Protein AF-A0A351X833-F1 (afdb_monomer_lite)

Secondary structure (DSSP, 8-state):
-GGGT---HHHHHHHHSHHHHHHHHHHHH-TTSPP-S--HHHHH-SSS---TT-TTT-TTSHHHHHHHHTTT-TT--TTGGGG--TT----SSSSHHHHHHHHHHHHHHHHHHHHHHHHHHHHHHHHHHHHHHHHHHHTT----PPPPP--TT---

Foldseek 3Di:
DVVVPDDCLLVVLQCVDPQNVQVVVCCVPPVPDDDPGDDDCLLQNDPNGDDLPPPPQHCVPLVNVQVSVCVPVVPDDSCNCVVPQRSDDDDCVRPVVVVVVVVCCVPVVCVVVVVVVVVVVVVVVVVVVVVVVVVVVVVPPPDPDPDDDDPPPPDD

pLDDT: mean 85.73, std 13.91, range [43.91, 98.38]

Radius of gyration: 33.76 Å; chains: 1; bounding box: 97×33×81 Å

Structure (mmCIF, N/CA/C/O backbone):
data_AF-A0A351X833-F1
#
_entry.id   AF-A0A351X833-F1
#
loop_
_atom_site.group_PDB
_atom_site.id
_atom_site.type_symbol
_atom_site.label_atom_id
_atom_site.label_alt_id
_atom_site.label_comp_id
_atom_site.label_asym_id
_atom_site.label_entity_id
_atom_site.label_seq_id
_atom_site.pdbx_PDB_ins_code
_atom_site.Cartn_x
_atom_site.Cartn_y
_atom_site.Cartn_z
_atom_site.occupancy
_atom_site.B_iso_or_equiv
_atom_site.auth_seq_id
_atom_site.auth_comp_id
_atom_site.auth_asym_id
_atom_site.auth_atom_id
_atom_site.pdbx_PDB_model_num
ATOM 1 N N . MET A 1 1 ? 9.934 -19.817 8.740 1.00 59.09 1 MET A N 1
ATOM 2 C CA . MET A 1 1 ? 10.867 -19.024 7.912 1.00 59.09 1 MET A CA 1
ATOM 3 C C . MET A 1 1 ? 12.076 -18.584 8.740 1.00 59.09 1 MET A C 1
ATOM 5 O O . MET A 1 1 ? 13.194 -18.806 8.293 1.00 59.09 1 MET A O 1
ATOM 9 N N . ASP A 1 2 ? 11.878 -18.163 9.996 1.00 61.50 2 ASP A N 1
ATOM 10 C CA . ASP A 1 2 ? 12.944 -17.792 10.956 1.00 61.50 2 ASP A CA 1
ATOM 11 C C . ASP A 1 2 ? 14.063 -18.824 11.142 1.00 61.50 2 ASP A C 1
ATOM 13 O O . ASP A 1 2 ? 15.227 -18.463 11.282 1.00 61.50 2 ASP A O 1
ATOM 17 N N . LYS A 1 3 ? 13.738 -20.121 11.068 1.00 68.50 3 LYS A N 1
ATOM 18 C CA . LYS A 1 3 ? 14.717 -21.214 11.195 1.00 68.50 3 LYS A CA 1
ATOM 19 C C . LYS A 1 3 ? 15.846 -21.162 10.148 1.00 68.50 3 LYS A C 1
ATOM 21 O O . LYS A 1 3 ? 16.912 -21.712 10.403 1.00 68.50 3 LYS A O 1
ATOM 26 N N . TYR A 1 4 ? 15.617 -20.529 8.994 1.00 75.69 4 TYR A N 1
ATOM 27 C CA . TYR A 1 4 ? 16.559 -20.499 7.866 1.00 75.69 4 TYR A CA 1
ATOM 28 C C . TYR A 1 4 ? 17.019 -19.083 7.483 1.00 75.69 4 TYR A C 1
ATOM 30 O O . TYR A 1 4 ? 17.700 -18.929 6.475 1.00 75.69 4 TYR A O 1
ATOM 38 N N . GLY A 1 5 ? 16.646 -18.050 8.252 1.00 71.06 5 GLY A N 1
ATOM 39 C CA . GLY A 1 5 ? 17.037 -16.660 7.971 1.00 71.06 5 GLY A CA 1
ATOM 40 C C . GLY A 1 5 ? 16.533 -16.114 6.628 1.00 71.06 5 GLY A C 1
ATOM 41 O O . GLY A 1 5 ? 17.078 -15.138 6.118 1.00 71.06 5 GLY A O 1
ATOM 42 N N . LEU A 1 6 ? 15.520 -16.751 6.033 1.00 75.75 6 LEU A N 1
ATOM 43 C CA . LEU A 1 6 ? 14.940 -16.323 4.763 1.00 75.75 6 LEU A CA 1
ATOM 44 C C . LEU A 1 6 ? 13.965 -15.173 5.010 1.00 75.75 6 LEU A C 1
ATOM 46 O O . LEU A 1 6 ? 13.004 -15.324 5.764 1.00 75.75 6 LEU A O 1
ATOM 50 N N . SER A 1 7 ? 14.214 -14.038 4.354 1.00 80.06 7 SER A N 1
ATOM 51 C CA . SER A 1 7 ? 13.320 -12.882 4.392 1.00 80.06 7 SER A CA 1
ATOM 52 C C . SER A 1 7 ? 12.004 -13.199 3.681 1.00 80.06 7 SER A C 1
ATOM 54 O O . SER A 1 7 ? 11.989 -13.590 2.516 1.00 80.06 7 SER A O 1
ATOM 56 N N . THR A 1 8 ? 10.896 -13.003 4.387 1.00 87.12 8 THR A N 1
ATOM 57 C CA . THR A 1 8 ? 9.517 -13.133 3.891 1.00 87.12 8 THR A CA 1
ATOM 58 C C . THR A 1 8 ? 8.941 -11.813 3.397 1.00 87.12 8 THR A C 1
ATOM 60 O O . THR A 1 8 ? 7.822 -11.788 2.896 1.00 87.12 8 THR A O 1
ATOM 63 N N . GLN A 1 9 ? 9.702 -10.723 3.502 1.00 88.38 9 GLN A N 1
ATOM 64 C CA . GLN A 1 9 ? 9.194 -9.357 3.369 1.00 88.38 9 GLN A CA 1
ATOM 65 C C . GLN A 1 9 ? 8.526 -9.091 2.014 1.00 88.38 9 GLN A C 1
ATOM 67 O O . GLN A 1 9 ? 7.511 -8.405 1.956 1.00 88.38 9 GLN A O 1
ATOM 72 N N . VAL A 1 10 ? 9.040 -9.672 0.925 1.00 90.06 10 VAL A N 1
ATOM 73 C CA . VAL A 1 10 ? 8.434 -9.529 -0.413 1.00 90.06 10 VAL A CA 1
ATOM 74 C C . VAL A 1 10 ? 7.042 -10.162 -0.459 1.00 90.06 10 VAL A C 1
ATOM 76 O O . VAL A 1 10 ? 6.093 -9.540 -0.924 1.00 90.06 10 VAL A O 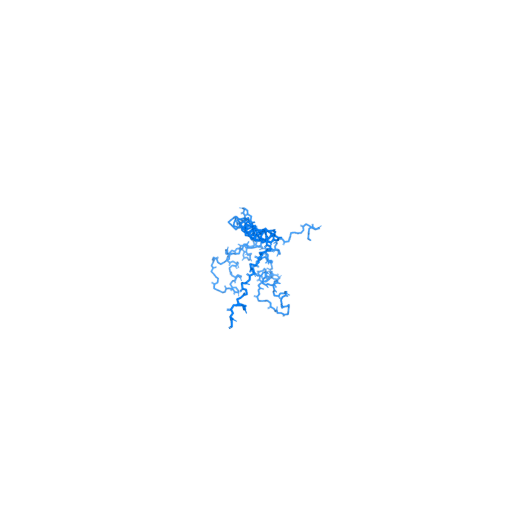1
ATOM 79 N N . MET A 1 11 ? 6.903 -11.374 0.081 1.00 91.62 11 MET A N 1
ATOM 80 C CA . MET A 1 11 ? 5.612 -12.060 0.144 1.00 91.62 11 MET A CA 1
ATOM 81 C C . MET A 1 11 ? 4.659 -11.356 1.114 1.00 91.62 11 MET A C 1
ATOM 83 O O . MET A 1 11 ? 3.492 -11.170 0.802 1.00 91.62 11 MET A O 1
ATOM 87 N N . GLU A 1 12 ? 5.148 -10.924 2.275 1.00 91.50 12 GLU A N 1
ATOM 88 C CA . GLU A 1 12 ? 4.333 -10.218 3.269 1.00 91.50 12 GLU A CA 1
ATOM 89 C C . GLU A 1 12 ? 3.793 -8.891 2.735 1.00 91.50 12 GLU A C 1
ATOM 91 O O . GLU A 1 12 ? 2.612 -8.598 2.911 1.00 91.50 12 GLU A O 1
ATOM 96 N N . THR A 1 13 ? 4.631 -8.108 2.051 1.00 91.62 13 THR A N 1
ATOM 97 C CA . THR A 1 13 ? 4.210 -6.839 1.439 1.00 91.62 13 THR A CA 1
ATOM 98 C C . THR A 1 13 ? 3.250 -7.057 0.274 1.00 91.62 13 THR A C 1
ATOM 100 O O . THR A 1 13 ? 2.299 -6.293 0.155 1.00 91.62 13 THR A O 1
ATOM 103 N N . TYR A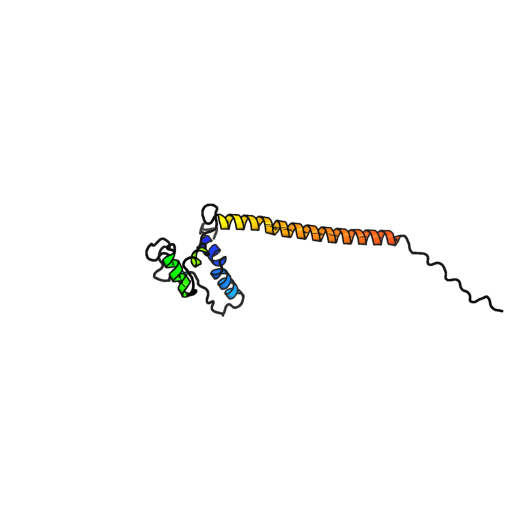 1 14 ? 3.431 -8.118 -0.523 1.00 93.12 14 TYR A N 1
ATOM 104 C CA . TYR A 1 14 ? 2.466 -8.512 -1.552 1.00 93.12 14 TYR A CA 1
ATOM 105 C C . TYR A 1 14 ? 1.108 -8.895 -0.951 1.00 93.12 14 TYR A C 1
ATOM 107 O O . TYR A 1 14 ? 0.087 -8.332 -1.322 1.00 93.12 14 TYR A O 1
ATOM 115 N N . ILE A 1 15 ? 1.069 -9.811 0.024 1.00 93.50 15 ILE A N 1
ATOM 116 C CA . ILE A 1 15 ? -0.197 -10.231 0.652 1.00 93.50 15 ILE A CA 1
ATOM 117 C C . ILE A 1 15 ? -0.908 -9.039 1.307 1.00 93.50 15 ILE A C 1
ATOM 119 O O . ILE A 1 15 ? -2.135 -9.001 1.329 1.00 93.50 15 ILE A O 1
ATOM 123 N N . ALA A 1 16 ? -0.155 -8.077 1.844 1.00 91.69 16 ALA A N 1
ATOM 124 C CA . ALA A 1 16 ? -0.703 -6.878 2.468 1.00 91.69 16 ALA A CA 1
ATOM 125 C C . ALA A 1 16 ? -1.179 -5.808 1.468 1.00 91.69 16 ALA A C 1
ATOM 127 O O . ALA A 1 16 ? -1.866 -4.872 1.882 1.00 91.69 16 ALA A O 1
ATOM 128 N N . ASP A 1 17 ? -0.826 -5.910 0.185 1.00 91.31 17 ASP A N 1
ATOM 129 C CA . ASP A 1 17 ? -1.303 -4.989 -0.843 1.00 91.31 17 ASP A CA 1
ATOM 130 C C . ASP A 1 17 ? -2.711 -5.364 -1.344 1.00 91.31 17 ASP A C 1
ATOM 132 O O . ASP A 1 17 ? -3.287 -6.391 -0.972 1.00 91.31 17 ASP A O 1
ATOM 136 N N . PHE A 1 18 ? -3.301 -4.503 -2.179 1.00 91.50 18 PHE A N 1
ATOM 137 C CA . PHE A 1 18 ? -4.642 -4.729 -2.724 1.00 91.50 18 PHE A CA 1
ATOM 138 C C . PHE A 1 18 ? -4.722 -5.983 -3.603 1.00 91.50 18 PHE A C 1
ATOM 140 O O . PHE A 1 18 ? -5.744 -6.674 -3.582 1.00 91.50 18 PHE A O 1
ATOM 147 N N . HIS A 1 19 ? -3.668 -6.281 -4.365 1.00 94.25 19 HIS A N 1
ATOM 148 C CA . HIS A 1 19 ? -3.596 -7.438 -5.248 1.00 94.25 19 HIS A CA 1
ATOM 149 C C . HIS A 1 19 ? -3.551 -8.735 -4.437 1.00 94.25 19 HIS A C 1
ATOM 151 O O . HIS A 1 19 ? -4.463 -9.558 -4.542 1.00 94.25 19 HIS A O 1
ATOM 157 N N . GLY A 1 20 ? -2.565 -8.881 -3.553 1.00 94.12 20 GLY A N 1
ATOM 158 C CA . GLY A 1 20 ? -2.401 -10.071 -2.727 1.00 94.12 20 GLY A CA 1
ATOM 159 C C . GLY A 1 20 ? -3.526 -10.261 -1.710 1.00 94.12 20 GLY A C 1
ATOM 160 O O . GLY A 1 20 ? -3.972 -11.394 -1.511 1.00 94.12 20 GLY A O 1
ATOM 161 N N . THR A 1 21 ? -4.063 -9.183 -1.121 1.00 94.12 21 THR A N 1
ATOM 162 C CA . THR A 1 21 ? -5.220 -9.275 -0.208 1.00 94.12 21 THR A CA 1
ATOM 163 C C . THR A 1 21 ? -6.437 -9.843 -0.932 1.00 94.12 21 THR A C 1
ATOM 165 O O . THR A 1 21 ? -7.132 -10.700 -0.384 1.00 94.12 21 THR A O 1
ATOM 168 N N . THR A 1 22 ? -6.687 -9.401 -2.168 1.00 93.88 22 THR A N 1
ATOM 169 C CA . THR A 1 22 ? -7.821 -9.887 -2.965 1.00 93.88 22 THR A CA 1
ATOM 170 C C . THR A 1 22 ? -7.631 -11.353 -3.336 1.00 93.88 22 THR A C 1
ATOM 172 O O . THR A 1 22 ? -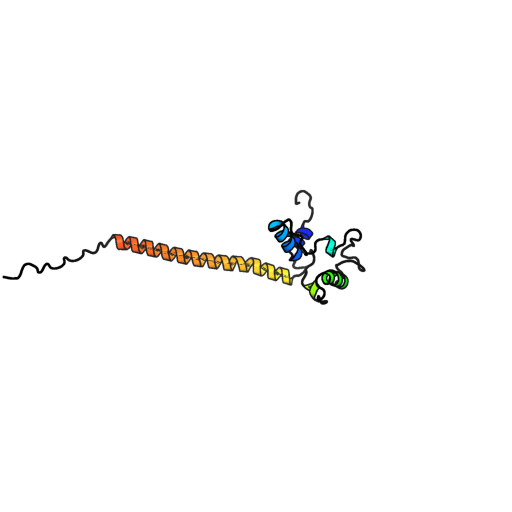8.531 -12.147 -3.085 1.00 93.88 22 THR A O 1
ATOM 175 N N . VAL A 1 23 ? -6.451 -11.745 -3.828 1.00 94.44 23 VAL A N 1
ATOM 176 C CA . VAL A 1 23 ? -6.140 -13.159 -4.115 1.00 94.44 23 VAL A CA 1
ATOM 177 C C . VAL A 1 23 ? -6.365 -14.029 -2.874 1.00 94.44 23 VAL A C 1
ATOM 179 O O . VAL A 1 23 ? -7.092 -15.018 -2.930 1.00 94.44 23 VAL A O 1
ATOM 182 N N . THR A 1 24 ? -5.831 -13.599 -1.727 1.00 93.62 24 THR A N 1
ATOM 183 C CA . THR A 1 24 ? -5.958 -14.309 -0.443 1.00 93.62 24 THR A CA 1
ATOM 184 C C . THR A 1 24 ? -7.412 -14.413 0.024 1.00 93.62 24 THR A C 1
ATOM 186 O O . THR A 1 24 ? -7.790 -15.376 0.694 1.00 93.62 24 THR A O 1
ATOM 189 N N . LEU A 1 25 ? -8.237 -13.405 -0.264 1.00 93.31 25 LEU A N 1
ATOM 190 C CA . LEU A 1 25 ? -9.654 -13.417 0.082 1.00 93.31 25 LEU A CA 1
ATOM 191 C C . LEU A 1 25 ? -10.432 -14.402 -0.795 1.00 93.31 25 LEU A C 1
ATOM 193 O O . LEU A 1 25 ? -11.212 -15.184 -0.258 1.00 93.31 25 LEU A O 1
ATOM 197 N N . PHE A 1 26 ? -10.208 -14.383 -2.111 1.00 92.69 26 PHE A N 1
ATOM 198 C CA . PHE A 1 26 ? -10.874 -15.290 -3.050 1.00 92.69 26 PHE A CA 1
ATOM 199 C C . PHE A 1 26 ? -10.530 -16.746 -2.748 1.00 92.69 26 PHE A C 1
ATOM 201 O O . PHE A 1 26 ? -11.438 -17.554 -2.599 1.00 92.69 26 PHE A O 1
ATOM 208 N N . GLU A 1 27 ? -9.257 -17.051 -2.492 1.00 91.94 27 GLU A N 1
ATOM 209 C CA . GLU A 1 27 ? -8.822 -18.395 -2.093 1.00 91.94 27 GLU A CA 1
ATOM 210 C C . GLU A 1 27 ? -9.559 -18.918 -0.843 1.00 91.94 27 GLU A C 1
ATOM 212 O O . GLU A 1 27 ? -9.800 -20.116 -0.708 1.00 91.94 27 GLU A O 1
ATOM 217 N N . LYS A 1 28 ? -9.953 -18.028 0.079 1.00 93.25 28 LYS A N 1
ATOM 218 C CA . LYS A 1 28 ? -10.674 -18.399 1.310 1.00 93.25 28 LYS A CA 1
ATOM 219 C C . LYS A 1 28 ? -12.185 -18.510 1.139 1.00 93.25 28 LYS A C 1
ATOM 221 O O . LYS A 1 28 ? -12.808 -19.262 1.885 1.00 93.25 28 LYS A O 1
ATOM 226 N N . VAL A 1 29 ? -12.776 -17.701 0.263 1.00 94.12 29 VAL A N 1
ATOM 227 C CA . VAL A 1 29 ? -14.237 -17.572 0.133 1.00 94.12 29 VAL A CA 1
ATOM 228 C C . VAL A 1 29 ? -14.779 -18.450 -0.991 1.00 94.12 29 VAL A C 1
ATOM 230 O O . VAL A 1 29 ? -15.821 -19.074 -0.804 1.00 94.12 29 VAL A O 1
ATOM 233 N N . ASP A 1 30 ? -14.078 -18.516 -2.122 1.00 93.44 30 ASP A N 1
ATOM 234 C CA . ASP A 1 30 ? -14.451 -19.299 -3.300 1.00 93.44 30 ASP A CA 1
ATOM 235 C C . ASP A 1 30 ? -13.181 -19.823 -4.008 1.00 93.44 30 ASP A C 1
ATOM 237 O O . ASP A 1 30 ? -12.675 -19.191 -4.940 1.00 93.44 30 ASP A O 1
ATOM 241 N N . PRO A 1 31 ? -12.609 -20.951 -3.543 1.00 89.50 31 PRO A N 1
ATOM 242 C CA . PRO A 1 31 ? -11.323 -21.452 -4.032 1.00 89.50 31 PRO A CA 1
ATOM 243 C C . PRO A 1 31 ? -11.361 -21.942 -5.486 1.00 89.50 31 PRO A C 1
ATOM 245 O O . PRO A 1 31 ? -10.313 -22.016 -6.128 1.00 89.50 31 PRO A O 1
ATOM 248 N N . ASP A 1 32 ? -12.543 -22.279 -6.008 1.00 91.25 32 ASP A N 1
ATOM 249 C CA . ASP A 1 32 ? -12.711 -22.730 -7.393 1.00 91.25 32 ASP A CA 1
ATOM 250 C C . ASP A 1 32 ? -12.826 -21.542 -8.367 1.00 91.25 32 ASP A C 1
ATOM 252 O O . ASP A 1 32 ? -12.672 -21.701 -9.585 1.00 91.25 32 ASP A O 1
ATOM 256 N N . GLN A 1 33 ? -13.063 -20.333 -7.848 1.00 87.44 33 GLN A N 1
ATOM 257 C CA . GLN A 1 33 ? -13.126 -19.122 -8.645 1.00 87.44 33 GLN A CA 1
ATOM 258 C C . GLN A 1 33 ? -11.724 -18.604 -8.986 1.00 87.44 33 GLN A C 1
ATOM 260 O O . GLN A 1 33 ? -10.922 -18.242 -8.127 1.00 87.44 33 GLN A O 1
ATOM 265 N N . GLN A 1 34 ? -11.450 -18.471 -10.285 1.00 84.25 34 GLN A N 1
ATOM 266 C CA . GLN A 1 34 ? -10.232 -17.812 -10.747 1.00 84.25 34 GLN A CA 1
ATOM 267 C C . GLN A 1 34 ? -10.261 -16.319 -10.405 1.00 84.25 34 GLN A C 1
ATOM 269 O O . GLN A 1 34 ? -11.205 -15.602 -10.745 1.00 84.25 34 GLN A O 1
ATOM 274 N N . THR A 1 35 ? -9.193 -15.847 -9.767 1.00 86.25 35 THR A N 1
ATOM 275 C CA . THR A 1 35 ? -8.987 -14.424 -9.487 1.00 86.25 35 THR A CA 1
ATOM 276 C C . THR A 1 35 ? -8.450 -13.730 -10.738 1.00 86.25 35 THR A C 1
ATOM 278 O O . THR A 1 35 ? -7.536 -14.230 -11.389 1.00 86.25 35 THR A O 1
ATOM 281 N N . ASN A 1 36 ? -8.983 -12.552 -11.052 1.00 87.50 36 ASN A N 1
ATOM 282 C CA . ASN A 1 36 ? -8.489 -11.679 -12.121 1.00 87.50 36 ASN A CA 1
ATOM 283 C C . ASN A 1 36 ? -7.431 -10.674 -11.627 1.00 87.50 36 ASN A C 1
ATOM 285 O O . ASN A 1 36 ? -7.249 -9.617 -12.232 1.00 87.50 36 ASN A O 1
ATOM 289 N N . MET A 1 37 ? -6.789 -10.967 -10.498 1.00 93.56 37 MET A N 1
ATOM 290 C CA . MET A 1 37 ? -5.843 -10.086 -9.829 1.00 93.56 37 MET A CA 1
ATOM 291 C C . MET A 1 37 ? -4.404 -10.540 -10.099 1.00 93.56 37 MET A C 1
ATOM 293 O O . MET A 1 37 ? -4.168 -11.750 -10.106 1.00 93.56 37 MET A O 1
ATOM 297 N N . PRO A 1 38 ? -3.437 -9.626 -10.326 1.00 93.94 38 PRO A N 1
ATOM 298 C CA . PRO A 1 38 ? -2.105 -10.036 -10.718 1.00 93.94 38 PRO A CA 1
ATOM 299 C C . PRO A 1 38 ? -1.375 -10.726 -9.563 1.00 93.94 38 PRO A C 1
ATOM 301 O O . PRO A 1 38 ? -1.436 -10.320 -8.395 1.00 93.94 38 PRO A O 1
ATOM 304 N N . VAL A 1 39 ? -0.637 -11.765 -9.922 1.00 92.56 39 VAL A N 1
ATOM 305 C CA . VAL A 1 39 ? 0.307 -12.473 -9.062 1.00 92.56 39 VAL A CA 1
ATOM 306 C C . VAL A 1 39 ? 1.741 -12.195 -9.518 1.00 92.56 39 VAL A C 1
ATOM 308 O O . VAL A 1 39 ? 1.989 -11.417 -10.440 1.00 92.56 39 VAL A O 1
ATOM 311 N N . CYS A 1 40 ? 2.718 -12.827 -8.864 1.00 92.44 40 CYS A N 1
ATOM 312 C CA . CYS A 1 40 ? 4.142 -12.538 -9.041 1.00 92.44 40 CYS A CA 1
ATOM 313 C C . CYS A 1 40 ? 4.572 -12.485 -10.519 1.00 92.44 40 CYS A C 1
ATOM 315 O O . CYS A 1 40 ? 5.285 -11.570 -10.929 1.00 92.44 40 CYS A O 1
ATOM 317 N N . PHE A 1 41 ? 4.131 -13.456 -11.323 1.00 92.56 41 PHE A N 1
ATOM 318 C CA . PHE A 1 41 ? 4.544 -13.581 -12.720 1.00 92.56 41 PHE A CA 1
ATOM 319 C C . PHE A 1 41 ? 3.808 -12.637 -13.679 1.00 92.56 41 PHE A C 1
ATOM 321 O O . PHE A 1 41 ? 4.336 -12.359 -14.752 1.00 92.56 41 PHE A O 1
ATOM 328 N N . ASP A 1 42 ?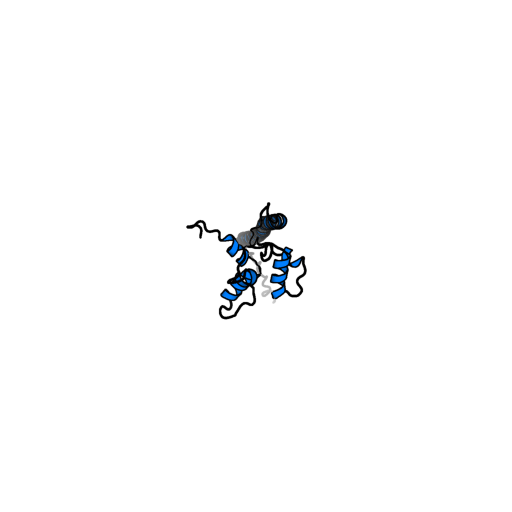 2.639 -12.104 -13.317 1.00 92.94 42 ASP A N 1
ATOM 329 C CA . ASP A 1 42 ? 1.918 -11.154 -14.178 1.00 92.94 42 ASP A CA 1
ATOM 330 C C . ASP A 1 42 ? 2.680 -9.829 -14.301 1.00 92.94 42 ASP A C 1
ATOM 332 O O . ASP A 1 42 ? 2.667 -9.175 -15.351 1.00 92.94 42 ASP A O 1
ATOM 336 N N . CYS A 1 43 ? 3.411 -9.477 -13.238 1.00 91.94 43 CYS A N 1
ATOM 337 C CA . CYS A 1 43 ? 4.326 -8.344 -13.213 1.00 91.94 43 CYS A CA 1
ATOM 338 C C . CYS A 1 43 ? 5.742 -8.733 -13.662 1.00 91.94 43 CYS A C 1
ATOM 340 O O . CYS A 1 43 ? 6.316 -8.066 -14.520 1.00 91.94 43 CYS A O 1
ATOM 342 N N . HIS A 1 44 ? 6.320 -9.799 -13.096 1.00 92.00 44 HIS A N 1
ATOM 343 C CA . HIS A 1 44 ? 7.738 -10.125 -13.294 1.00 92.00 44 HIS A CA 1
ATOM 344 C C . HIS A 1 44 ? 8.047 -10.982 -14.529 1.00 92.00 44 HIS A C 1
ATOM 346 O O . HIS A 1 44 ? 9.213 -11.065 -14.913 1.00 92.00 44 HIS A O 1
ATOM 352 N N . GLY A 1 45 ? 7.048 -11.606 -15.154 1.00 89.44 45 GLY A N 1
ATOM 353 C CA . GLY A 1 45 ? 7.241 -12.596 -16.214 1.00 89.44 45 GLY A CA 1
ATOM 354 C C . GLY A 1 45 ? 7.473 -14.011 -15.675 1.00 89.44 45 GLY A C 1
ATOM 355 O O . GLY A 1 45 ? 7.405 -14.262 -14.470 1.00 89.44 45 GLY A O 1
ATOM 356 N N . VAL A 1 46 ? 7.735 -14.957 -16.581 1.00 88.62 46 VAL A N 1
ATOM 357 C CA . VAL A 1 46 ? 7.883 -16.391 -16.243 1.00 88.62 46 VAL A CA 1
ATOM 358 C C . VAL A 1 46 ? 9.277 -16.902 -16.603 1.00 88.62 46 VAL A C 1
ATOM 360 O O . VAL A 1 46 ? 10.056 -17.257 -15.724 1.00 88.62 46 VAL A O 1
ATOM 363 N N . HIS A 1 47 ? 9.614 -16.922 -17.895 1.00 91.12 47 HIS A N 1
ATOM 364 C CA . HIS A 1 47 ? 10.923 -17.381 -18.395 1.00 91.12 47 HIS A CA 1
ATOM 365 C C . HIS A 1 47 ? 11.860 -16.229 -18.776 1.00 91.12 47 HIS A C 1
ATOM 367 O O . HIS A 1 47 ? 12.999 -16.444 -19.181 1.00 91.12 47 HIS A O 1
ATOM 373 N N . ASP A 1 48 ? 11.379 -15.001 -18.652 1.00 83.19 48 ASP A N 1
ATOM 374 C CA . ASP A 1 48 ? 12.055 -13.764 -19.005 1.00 83.19 48 ASP A CA 1
ATOM 375 C C . ASP A 1 48 ? 12.207 -12.828 -17.800 1.00 83.19 48 ASP A C 1
ATOM 377 O O . ASP A 1 48 ? 12.472 -11.644 -17.999 1.00 83.19 48 ASP A O 1
ATOM 381 N N . ILE A 1 49 ? 12.092 -13.367 -16.576 1.00 87.88 49 ILE A N 1
ATOM 382 C CA . ILE A 1 49 ? 12.197 -12.618 -15.318 1.00 87.88 49 ILE A CA 1
ATOM 383 C C . ILE A 1 49 ? 13.508 -11.838 -15.293 1.00 87.88 49 ILE A C 1
ATOM 385 O O . ILE A 1 49 ? 14.606 -12.403 -15.279 1.00 87.88 49 ILE A O 1
ATOM 389 N N . ARG A 1 50 ? 13.381 -10.512 -15.291 1.00 87.88 50 ARG A N 1
ATOM 390 C CA . ARG A 1 50 ? 14.509 -9.586 -15.209 1.00 87.88 50 ARG A CA 1
ATOM 391 C C . ARG A 1 50 ? 14.734 -9.150 -13.779 1.00 87.88 50 ARG A C 1
ATOM 393 O O . ARG A 1 50 ? 13.841 -9.196 -12.932 1.00 87.88 50 ARG A O 1
ATOM 400 N N . ARG A 1 51 ? 15.959 -8.705 -13.516 1.00 88.06 51 ARG A N 1
ATOM 401 C CA . ARG A 1 51 ? 16.254 -8.039 -12.255 1.00 88.06 51 ARG A CA 1
ATOM 402 C C . ARG A 1 51 ? 15.427 -6.758 -12.169 1.00 88.06 51 ARG A C 1
ATOM 404 O O . ARG A 1 51 ? 15.199 -6.095 -13.177 1.00 88.06 51 ARG A O 1
ATOM 411 N N . ALA A 1 52 ? 14.994 -6.408 -10.963 1.00 85.06 52 ALA A N 1
ATOM 412 C CA . ALA A 1 52 ? 14.184 -5.212 -10.755 1.00 85.06 52 ALA A CA 1
ATOM 413 C C . ALA A 1 52 ? 14.918 -3.922 -11.178 1.00 85.06 52 ALA A C 1
ATOM 415 O O . ALA A 1 52 ? 14.260 -2.989 -11.625 1.00 85.06 52 ALA A O 1
ATOM 416 N N . ASP A 1 53 ? 16.252 -3.912 -11.074 1.00 87.31 53 ASP A N 1
ATOM 417 C CA . ASP A 1 53 ? 17.167 -2.811 -11.409 1.00 87.31 53 ASP A CA 1
ATOM 418 C C . ASP A 1 53 ? 17.635 -2.799 -12.879 1.00 87.31 53 ASP A C 1
ATOM 420 O O . ASP A 1 53 ? 18.474 -1.980 -13.251 1.00 87.31 53 ASP A O 1
ATOM 424 N N . ASP A 1 54 ? 17.120 -3.697 -13.725 1.00 89.44 54 ASP A N 1
ATOM 425 C CA . ASP A 1 54 ? 17.438 -3.707 -15.154 1.00 89.44 54 ASP A CA 1
ATOM 426 C C . ASP A 1 54 ? 16.894 -2.422 -15.823 1.00 89.44 54 ASP A C 1
ATOM 428 O O . ASP A 1 54 ? 15.697 -2.143 -15.728 1.00 89.44 54 ASP A O 1
ATOM 432 N N . PRO A 1 55 ? 17.734 -1.620 -16.499 1.00 86.12 55 PRO A N 1
ATOM 433 C CA . PRO A 1 55 ? 17.316 -0.326 -17.035 1.00 86.12 55 PRO A CA 1
ATOM 434 C C . PRO A 1 55 ? 16.380 -0.436 -18.244 1.00 86.12 55 PRO A C 1
ATOM 436 O O . PRO A 1 55 ? 15.650 0.508 -18.532 1.00 86.12 55 PRO A O 1
ATOM 439 N N . GLU A 1 56 ? 16.390 -1.557 -18.969 1.00 85.69 56 GLU A N 1
ATOM 440 C CA . GLU A 1 56 ? 15.546 -1.735 -20.153 1.00 85.69 56 GLU A CA 1
ATOM 441 C C . GLU A 1 56 ? 14.210 -2.384 -19.804 1.00 85.69 56 GLU A C 1
ATOM 443 O O . GLU A 1 56 ? 13.187 -2.048 -20.395 1.00 85.69 56 GLU A O 1
ATOM 448 N N . LYS A 1 57 ? 14.210 -3.333 -18.863 1.00 85.31 57 LYS A N 1
ATOM 449 C CA . LYS A 1 57 ? 13.048 -4.198 -18.595 1.00 85.31 57 LYS A CA 1
ATOM 450 C C . LYS A 1 57 ? 12.697 -4.351 -17.117 1.00 85.31 57 LYS A C 1
ATOM 452 O O . LYS A 1 57 ? 11.722 -5.025 -16.793 1.00 85.31 57 LYS A O 1
ATOM 457 N N . GLY A 1 58 ? 13.485 -3.773 -16.219 1.00 88.19 58 GLY A N 1
ATOM 458 C CA . GLY A 1 58 ? 13.238 -3.807 -14.784 1.00 88.19 58 GLY A CA 1
ATOM 459 C C . GLY A 1 58 ? 12.060 -2.921 -14.392 1.00 88.19 58 GLY A C 1
ATOM 460 O O . GLY A 1 58 ? 11.804 -1.882 -15.003 1.00 88.19 58 GLY A O 1
ATOM 461 N N . LEU A 1 59 ? 11.347 -3.340 -13.346 1.00 90.19 59 LEU A N 1
ATOM 462 C CA . LEU A 1 59 ? 10.164 -2.646 -12.828 1.00 90.19 59 LEU A CA 1
ATOM 463 C C . LEU A 1 59 ? 10.498 -1.487 -11.872 1.00 90.19 59 LEU A C 1
ATOM 465 O O . LEU A 1 59 ? 9.586 -0.791 -11.441 1.00 90.19 59 LEU A O 1
ATOM 469 N N . GLN A 1 60 ? 11.776 -1.248 -11.544 1.00 88.12 60 GLN A N 1
ATOM 470 C CA . GLN A 1 60 ? 12.179 -0.003 -10.868 1.00 88.12 60 GLN A CA 1
ATOM 471 C C . GLN A 1 60 ? 12.083 1.212 -11.798 1.00 88.12 60 GLN A C 1
ATOM 473 O O . GLN A 1 60 ? 11.952 2.341 -11.328 1.00 88.12 60 GLN A O 1
ATOM 478 N N . VAL A 1 61 ? 12.136 0.989 -13.114 1.00 90.25 61 VAL A N 1
ATOM 479 C CA . VAL A 1 61 ? 11.910 2.036 -14.109 1.00 90.25 61 VAL A CA 1
ATOM 480 C C . VAL A 1 61 ? 10.412 2.313 -14.180 1.00 90.25 61 VAL A C 1
ATOM 482 O O . VAL A 1 61 ? 9.615 1.439 -14.533 1.00 90.25 61 VAL A O 1
ATOM 485 N N . LYS A 1 62 ? 10.024 3.541 -13.836 1.00 91.31 62 LYS A N 1
ATOM 486 C CA . LYS A 1 62 ? 8.624 3.950 -13.676 1.00 91.31 62 LYS A CA 1
ATOM 487 C C . LYS A 1 62 ? 7.802 3.749 -14.949 1.00 91.31 62 LYS A C 1
ATOM 489 O O . LYS A 1 62 ? 6.641 3.360 -14.874 1.00 91.31 62 LYS A O 1
ATOM 494 N N . GLU A 1 63 ? 8.401 3.965 -16.112 1.00 93.06 63 GLU A N 1
ATOM 495 C CA . GLU A 1 63 ? 7.766 3.797 -17.419 1.00 93.06 63 GLU A CA 1
ATOM 496 C C . GLU A 1 63 ? 7.474 2.319 -17.724 1.00 93.06 63 GLU A C 1
ATOM 498 O O . GLU A 1 63 ? 6.378 1.984 -18.180 1.00 93.06 63 GLU A O 1
ATOM 503 N N . ASN A 1 64 ? 8.414 1.423 -17.404 1.00 93.31 64 ASN A N 1
ATOM 504 C CA . ASN A 1 64 ? 8.240 -0.025 -17.556 1.00 93.31 64 ASN A CA 1
ATOM 505 C C . ASN A 1 64 ? 7.149 -0.550 -16.614 1.00 93.31 64 ASN A C 1
ATOM 507 O O . ASN A 1 64 ? 6.312 -1.375 -16.998 1.00 93.31 64 ASN A O 1
ATOM 511 N N . LEU A 1 65 ? 7.130 -0.035 -15.383 1.00 93.69 65 LEU A N 1
ATOM 512 C CA . LEU A 1 65 ? 6.099 -0.348 -14.406 1.00 93.69 65 LEU A CA 1
ATOM 513 C C . LEU A 1 65 ? 4.723 0.151 -14.857 1.00 93.69 65 LEU A C 1
ATOM 515 O O . LEU A 1 65 ? 3.769 -0.621 -14.838 1.00 93.69 65 LEU A O 1
ATOM 519 N N . LEU A 1 66 ? 4.620 1.395 -15.333 1.00 95.62 66 LEU A N 1
ATOM 520 C CA . LEU A 1 66 ? 3.372 1.947 -15.863 1.00 95.62 66 LEU A CA 1
ATOM 521 C C . LEU A 1 66 ? 2.822 1.091 -17.009 1.00 95.62 66 LEU A C 1
ATOM 523 O O . LEU A 1 66 ? 1.643 0.743 -16.988 1.00 95.62 66 LEU A O 1
ATOM 527 N N . SER A 1 67 ? 3.674 0.706 -17.966 1.00 94.62 67 SER A N 1
ATOM 528 C CA . SER A 1 67 ? 3.287 -0.182 -19.070 1.00 94.62 67 SER A CA 1
ATOM 529 C C . SER A 1 67 ? 2.746 -1.525 -18.566 1.00 94.62 67 SER A C 1
ATOM 531 O O . SER A 1 67 ? 1.790 -2.063 -19.126 1.00 94.62 67 SER A O 1
ATOM 533 N N . THR A 1 68 ? 3.317 -2.048 -17.480 1.00 93.69 68 THR A N 1
ATOM 534 C CA . THR A 1 68 ? 2.849 -3.280 -16.835 1.00 93.69 68 THR A CA 1
ATOM 535 C C . THR A 1 68 ? 1.492 -3.074 -16.160 1.00 93.69 68 THR A C 1
ATOM 537 O O . THR A 1 68 ? 0.575 -3.855 -16.405 1.00 93.69 68 THR A O 1
ATOM 540 N N . CYS A 1 69 ? 1.312 -1.993 -15.390 1.00 94.75 69 CYS A N 1
ATOM 541 C CA . CYS A 1 69 ? 0.029 -1.640 -14.773 1.00 94.75 69 CYS A CA 1
ATOM 542 C C . CYS A 1 69 ? -1.081 -1.451 -15.818 1.00 94.75 69 CYS A C 1
ATOM 544 O O . CYS A 1 69 ? -2.211 -1.891 -15.605 1.00 94.75 69 CYS A O 1
ATOM 546 N N . GLN A 1 70 ? -0.761 -0.846 -16.966 1.00 96.31 70 GLN A N 1
ATOM 547 C CA . GLN A 1 70 ? -1.712 -0.566 -18.045 1.00 96.31 70 GLN A CA 1
ATOM 548 C C . GLN A 1 70 ? -2.274 -1.812 -18.737 1.00 96.31 70 GLN A C 1
ATOM 550 O O . GLN A 1 70 ? -3.302 -1.715 -19.404 1.00 96.31 70 GLN A O 1
ATOM 555 N N . ARG A 1 71 ? -1.673 -2.994 -18.535 1.00 94.38 71 ARG A N 1
ATOM 556 C CA . ARG A 1 71 ? -2.240 -4.268 -19.012 1.00 94.38 71 ARG A CA 1
ATOM 557 C C . ARG A 1 71 ? -3.621 -4.543 -18.410 1.00 94.38 71 ARG A C 1
ATOM 559 O O . ARG A 1 71 ? -4.475 -5.091 -19.097 1.00 94.38 71 ARG A O 1
ATOM 566 N N . CYS A 1 72 ? -3.831 -4.134 -17.156 1.00 95.12 72 CYS A N 1
ATOM 567 C CA . CYS A 1 72 ? -5.108 -4.270 -16.448 1.00 95.12 72 CYS A CA 1
ATOM 568 C C . CYS A 1 72 ? -5.793 -2.915 -16.191 1.00 95.12 72 CYS A C 1
ATOM 570 O O . CYS A 1 72 ? -7.018 -2.853 -16.114 1.00 95.12 72 CYS A O 1
ATOM 572 N N . HIS A 1 73 ? -5.026 -1.826 -16.087 1.00 95.56 73 HIS A N 1
ATOM 573 C CA . HIS A 1 73 ? -5.515 -0.462 -15.862 1.00 95.56 73 HIS A CA 1
ATOM 574 C C . HIS A 1 73 ? -5.227 0.439 -17.076 1.00 95.56 73 HIS A C 1
ATOM 576 O O . HIS A 1 73 ? -4.324 1.273 -17.008 1.00 95.56 73 HIS A O 1
ATOM 582 N N . PRO A 1 74 ? -5.967 0.302 -18.190 1.00 96.31 74 PRO A N 1
ATOM 583 C CA . PRO A 1 74 ? -5.632 0.961 -19.457 1.00 96.31 74 PRO A CA 1
ATOM 584 C C . PRO A 1 74 ? -5.576 2.494 -19.364 1.00 96.31 74 PRO A C 1
ATOM 586 O O . PRO A 1 74 ? -4.779 3.120 -20.057 1.00 96.31 74 PRO A O 1
ATOM 589 N N . ASP A 1 75 ? -6.356 3.091 -18.460 1.00 96.75 75 ASP A N 1
ATOM 590 C CA . ASP A 1 75 ? -6.415 4.543 -18.251 1.00 96.75 75 ASP A CA 1
ATOM 591 C C . ASP A 1 75 ? -5.412 5.056 -17.196 1.00 96.75 75 ASP A C 1
ATOM 593 O O . ASP A 1 75 ? -5.445 6.229 -16.810 1.00 96.75 75 ASP A O 1
ATOM 597 N N . ALA A 1 76 ? -4.522 4.193 -16.687 1.00 95.94 76 ALA A N 1
ATOM 598 C CA . ALA A 1 76 ? -3.505 4.588 -15.717 1.00 95.94 76 ALA A CA 1
ATOM 599 C C . ALA A 1 76 ? -2.558 5.636 -16.319 1.00 95.94 76 ALA A C 1
ATOM 601 O O . ALA A 1 76 ? -1.991 5.457 -17.398 1.00 95.94 76 ALA A O 1
ATOM 602 N N . THR A 1 77 ? -2.364 6.734 -15.590 1.00 96.06 77 THR A N 1
ATOM 603 C CA . THR A 1 77 ? -1.451 7.823 -15.966 1.00 96.06 77 THR A CA 1
ATOM 604 C C . THR A 1 77 ? -0.102 7.670 -15.270 1.00 96.06 77 THR A C 1
ATOM 606 O O . THR A 1 77 ? 0.063 6.833 -14.386 1.00 96.06 77 THR A O 1
ATOM 609 N N . SER A 1 78 ? 0.874 8.509 -15.621 1.00 93.81 78 SER A N 1
ATOM 610 C CA . SER A 1 78 ? 2.232 8.445 -15.066 1.00 93.81 78 SER A CA 1
ATOM 611 C C . SER A 1 78 ? 2.303 8.514 -13.540 1.00 93.81 78 SER A C 1
ATOM 613 O O . SER A 1 78 ? 3.234 7.965 -12.970 1.00 93.81 78 SER A O 1
ATOM 615 N N . ASN A 1 79 ? 1.335 9.132 -12.862 1.00 93.50 79 ASN A N 1
ATOM 616 C CA . ASN A 1 79 ? 1.321 9.212 -11.397 1.00 93.50 79 ASN A CA 1
ATOM 617 C C . ASN A 1 79 ? 0.680 7.987 -10.726 1.00 93.50 79 ASN A C 1
ATOM 619 O O . ASN A 1 79 ? 0.736 7.848 -9.508 1.00 93.50 79 ASN A O 1
ATOM 623 N N . PHE A 1 80 ? 0.049 7.097 -11.494 1.00 93.44 80 PHE A N 1
ATOM 624 C CA . PHE A 1 80 ? -0.643 5.930 -10.953 1.00 93.44 80 PHE A CA 1
ATOM 625 C C . PHE A 1 80 ? 0.302 4.976 -10.192 1.00 93.44 80 PHE A C 1
ATOM 627 O O . PHE A 1 80 ? -0.022 4.628 -9.051 1.00 93.44 80 PHE A O 1
ATOM 634 N N . PRO A 1 81 ? 1.494 4.621 -10.720 1.00 91.81 81 PRO A N 1
ATOM 635 C CA . PRO A 1 81 ? 2.425 3.743 -10.012 1.00 91.81 81 PRO A CA 1
ATOM 636 C C . PRO A 1 81 ? 2.987 4.334 -8.712 1.00 91.81 81 PRO A C 1
ATOM 638 O O . PRO A 1 81 ? 3.435 3.574 -7.863 1.00 91.81 81 PRO A O 1
ATOM 641 N N . ASP A 1 82 ? 2.921 5.656 -8.506 1.00 88.56 82 ASP A N 1
ATOM 642 C CA . ASP A 1 82 ? 3.435 6.303 -7.285 1.00 88.56 82 ASP A CA 1
ATOM 643 C C . ASP A 1 82 ? 2.626 5.932 -6.031 1.00 88.56 82 ASP A C 1
ATOM 645 O O . ASP A 1 82 ? 3.096 6.090 -4.905 1.00 88.56 82 ASP A O 1
ATOM 649 N N . SER A 1 83 ? 1.399 5.435 -6.217 1.00 84.69 83 SER A N 1
ATOM 650 C CA . SER A 1 83 ? 0.558 4.933 -5.127 1.00 84.69 83 SER A CA 1
ATOM 651 C C . SER A 1 83 ? 0.992 3.557 -4.607 1.00 84.69 83 SER A C 1
ATOM 653 O O . SER A 1 83 ? 0.573 3.152 -3.521 1.00 84.69 83 SER A O 1
ATOM 655 N N . TRP A 1 84 ? 1.844 2.848 -5.350 1.00 87.44 84 TRP A N 1
ATOM 656 C CA . TRP A 1 84 ? 2.335 1.523 -5.000 1.00 87.44 84 TRP A CA 1
ATOM 657 C C . TRP A 1 84 ? 3.779 1.600 -4.498 1.00 87.44 84 TRP A C 1
ATOM 659 O O . TRP A 1 84 ? 4.687 2.036 -5.199 1.00 87.44 84 TRP A O 1
ATOM 669 N N . LEU A 1 85 ? 4.016 1.129 -3.273 1.00 83.00 85 LEU A N 1
ATOM 670 C CA . LEU A 1 85 ? 5.325 1.202 -2.606 1.00 83.00 85 LEU A CA 1
ATOM 671 C C . LEU A 1 85 ? 6.300 0.095 -3.039 1.00 83.00 85 LEU A C 1
ATOM 673 O O . LEU A 1 85 ? 7.321 -0.120 -2.385 1.00 83.00 85 LEU A O 1
ATOM 677 N N . SER A 1 86 ? 5.999 -0.608 -4.137 1.00 85.62 86 SER A N 1
ATOM 678 C CA . SER A 1 86 ? 6.669 -1.858 -4.511 1.00 85.62 86 SER A CA 1
ATOM 679 C C . SER A 1 86 ? 6.643 -2.878 -3.356 1.00 85.62 86 SER A C 1
ATOM 681 O O . SER A 1 86 ? 5.798 -2.810 -2.464 1.00 85.62 86 SER A O 1
ATOM 683 N N . HIS A 1 87 ? 7.583 -3.825 -3.343 1.00 89.38 87 HIS A N 1
ATOM 684 C CA . HIS A 1 87 ? 7.762 -4.791 -2.255 1.00 89.38 87 HIS A CA 1
ATOM 685 C C . HIS A 1 87 ? 8.694 -4.277 -1.140 1.00 89.38 87 HIS A C 1
ATOM 687 O O . HIS A 1 87 ? 9.533 -5.024 -0.631 1.00 89.38 87 HIS A O 1
ATOM 693 N N . TYR A 1 88 ? 8.585 -2.993 -0.778 1.00 84.88 88 TYR A N 1
ATOM 694 C CA . TYR A 1 88 ? 9.369 -2.385 0.301 1.00 84.88 88 TYR A CA 1
ATOM 695 C C . TYR A 1 88 ? 8.510 -2.108 1.532 1.00 84.88 88 TYR A C 1
ATOM 697 O O . TYR A 1 88 ? 7.375 -1.642 1.444 1.00 84.88 88 TYR A O 1
ATOM 705 N N . ILE A 1 89 ? 9.083 -2.358 2.708 1.00 85.06 89 ILE A N 1
ATOM 706 C CA . ILE A 1 89 ? 8.456 -2.003 3.979 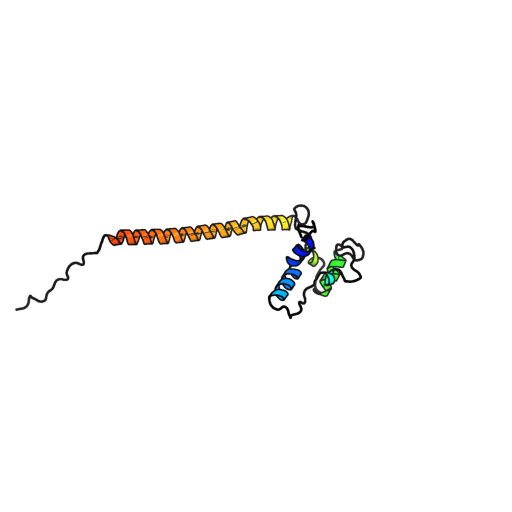1.00 85.06 89 ILE A CA 1
ATOM 707 C C . ILE A 1 89 ? 8.705 -0.510 4.231 1.00 85.06 89 ILE A C 1
ATOM 709 O O . ILE A 1 89 ? 9.866 -0.094 4.198 1.00 85.06 89 ILE A O 1
ATOM 713 N N . PRO A 1 90 ? 7.663 0.296 4.517 1.00 88.19 90 PRO A N 1
ATOM 714 C CA . PRO A 1 90 ? 7.839 1.709 4.832 1.00 88.19 90 PRO A CA 1
ATOM 715 C C . PRO A 1 90 ? 8.799 1.902 6.009 1.00 88.19 90 PRO A C 1
ATOM 717 O O . PRO A 1 90 ? 8.586 1.350 7.092 1.00 88.19 90 PRO A O 1
ATOM 720 N N . SER A 1 91 ? 9.828 2.718 5.806 1.00 88.38 91 SER A N 1
ATOM 721 C CA . SER A 1 91 ? 10.828 3.083 6.808 1.00 88.38 91 SER A CA 1
ATOM 722 C C . SER A 1 91 ? 11.071 4.599 6.792 1.00 88.38 91 SER A C 1
ATOM 724 O O . SER A 1 91 ? 10.641 5.290 5.865 1.00 88.38 91 SER A O 1
ATOM 726 N N . PRO A 1 92 ? 11.751 5.164 7.803 1.00 89.06 92 PRO A N 1
ATOM 727 C CA . PRO A 1 92 ? 12.160 6.569 7.771 1.00 89.06 92 PRO A CA 1
ATOM 728 C C . PRO A 1 92 ? 13.014 6.933 6.542 1.00 89.06 92 PRO A C 1
ATOM 730 O O . PRO A 1 92 ? 12.997 8.075 6.095 1.00 89.06 92 PRO A O 1
ATOM 733 N N . GLU A 1 93 ? 13.740 5.966 5.984 1.00 86.25 93 GLU A N 1
ATOM 734 C CA . GLU A 1 93 ? 14.588 6.121 4.802 1.00 86.25 93 GLU A CA 1
ATOM 735 C C . GLU A 1 93 ? 13.813 5.886 3.493 1.00 86.25 93 GLU A C 1
ATOM 737 O O . GLU A 1 93 ? 14.078 6.556 2.497 1.00 86.25 93 GLU A O 1
ATOM 742 N N . HIS A 1 94 ? 12.837 4.969 3.492 1.00 83.00 94 HIS A N 1
ATOM 743 C CA . HIS A 1 94 ? 12.046 4.591 2.317 1.00 83.00 94 HIS A CA 1
ATOM 744 C C . HIS A 1 94 ? 10.553 4.840 2.568 1.00 83.00 94 HIS A C 1
ATOM 746 O O . HIS A 1 94 ? 9.911 4.118 3.326 1.00 83.00 94 HIS A O 1
ATOM 752 N N . ALA A 1 95 ? 9.982 5.844 1.896 1.00 86.19 95 ALA A N 1
ATOM 753 C CA . ALA A 1 95 ? 8.603 6.315 2.099 1.00 86.19 95 ALA A CA 1
ATOM 754 C C . ALA A 1 95 ? 8.310 6.834 3.535 1.00 86.19 95 ALA A C 1
ATOM 756 O O . ALA A 1 95 ? 7.373 6.364 4.195 1.00 86.19 95 ALA A O 1
ATOM 757 N N . PRO A 1 96 ? 9.038 7.871 4.007 1.00 90.88 96 PRO A N 1
ATOM 758 C CA . PRO A 1 96 ? 8.918 8.396 5.373 1.00 90.88 96 PRO A CA 1
ATOM 759 C C . PRO A 1 96 ? 7.503 8.863 5.719 1.00 90.88 96 PRO A C 1
ATOM 761 O O . PRO A 1 96 ? 7.026 8.647 6.832 1.00 90.88 96 PRO A O 1
ATOM 764 N N . LEU A 1 97 ? 6.799 9.479 4.763 1.00 90.88 97 LEU A N 1
ATOM 765 C CA . LEU A 1 97 ? 5.438 9.966 4.981 1.00 90.88 97 LEU A CA 1
ATOM 766 C C . LEU A 1 97 ? 4.492 8.825 5.384 1.00 90.88 97 LEU A C 1
ATOM 768 O O . LEU A 1 97 ? 3.775 8.943 6.376 1.00 90.88 97 LEU A O 1
ATOM 772 N N . VAL A 1 98 ? 4.531 7.706 4.655 1.00 90.94 98 VAL A N 1
ATOM 773 C CA . VAL A 1 98 ? 3.692 6.531 4.936 1.00 90.94 98 VAL A CA 1
ATOM 774 C C . VAL A 1 98 ? 4.056 5.924 6.289 1.00 90.94 98 VAL A C 1
ATOM 776 O O . VAL A 1 98 ? 3.164 5.577 7.067 1.00 90.94 98 VAL A O 1
ATOM 779 N N . TYR A 1 99 ? 5.351 5.859 6.611 1.00 92.69 99 TYR A N 1
ATOM 780 C CA . TYR A 1 99 ? 5.825 5.373 7.905 1.00 92.69 99 TYR A CA 1
ATOM 781 C C . TYR A 1 99 ? 5.240 6.181 9.076 1.00 92.69 99 TYR A C 1
ATOM 783 O O . TYR A 1 99 ? 4.666 5.602 10.003 1.00 92.69 99 TYR A O 1
ATOM 791 N N . TYR A 1 100 ? 5.322 7.515 9.027 1.00 94.75 100 TYR A N 1
ATOM 792 C CA . TYR A 1 100 ? 4.814 8.367 10.106 1.00 94.75 100 TYR A CA 1
ATOM 793 C C . TYR A 1 100 ? 3.288 8.353 10.210 1.00 94.75 100 TYR A C 1
ATOM 795 O O . TYR A 1 100 ? 2.764 8.315 11.323 1.00 94.75 100 TYR A O 1
ATOM 803 N N . VAL A 1 101 ? 2.563 8.315 9.087 1.00 95.06 101 VAL A N 1
ATOM 804 C CA . VAL A 1 101 ? 1.100 8.133 9.102 1.00 95.06 101 VAL A CA 1
ATOM 805 C C . VAL A 1 101 ? 0.734 6.808 9.777 1.00 95.06 101 VAL A C 1
ATOM 807 O O . VAL A 1 101 ? -0.119 6.775 10.666 1.00 95.06 101 VAL A O 1
ATOM 810 N N . GLY A 1 102 ? 1.434 5.724 9.431 1.00 92.81 102 GLY A N 1
ATOM 811 C CA . GLY A 1 102 ? 1.256 4.424 10.074 1.00 92.81 102 GLY A CA 1
ATOM 812 C C . GLY A 1 102 ? 1.555 4.459 11.575 1.00 92.81 102 GLY A C 1
ATOM 813 O O . GLY A 1 102 ? 0.817 3.865 12.361 1.00 92.81 102 GLY A O 1
ATOM 814 N N . LEU A 1 103 ? 2.595 5.183 11.999 1.00 94.75 103 LEU A N 1
ATOM 815 C CA . LEU A 1 103 ? 2.922 5.367 13.415 1.00 94.75 103 LEU A CA 1
ATOM 816 C C . LEU A 1 103 ? 1.810 6.110 14.166 1.00 94.75 103 LEU A C 1
ATOM 818 O O . LEU A 1 103 ? 1.416 5.683 15.252 1.00 94.75 103 LEU A O 1
ATOM 822 N N . VAL A 1 104 ? 1.267 7.176 13.574 1.00 97.50 104 VAL A N 1
ATOM 823 C CA . VAL A 1 104 ? 0.135 7.915 14.147 1.00 97.50 104 VAL A CA 1
ATOM 824 C C . VAL A 1 104 ? -1.067 6.994 14.319 1.00 97.50 104 VAL A C 1
ATOM 826 O O . VAL A 1 104 ? -1.627 6.947 15.411 1.00 97.50 104 VAL A O 1
ATOM 829 N N . TYR A 1 105 ? -1.439 6.206 13.306 1.00 96.50 105 TYR A N 1
ATOM 830 C CA . TYR A 1 105 ? -2.568 5.276 13.425 1.00 96.50 105 TYR A CA 1
ATOM 831 C C . TYR A 1 105 ? -2.338 4.165 14.450 1.00 96.50 105 TYR A C 1
ATOM 833 O O . TYR A 1 105 ? -3.259 3.843 15.203 1.00 96.50 105 TYR A O 1
ATOM 841 N N . LYS A 1 106 ? -1.111 3.639 14.555 1.00 96.06 106 LYS A N 1
ATOM 842 C CA . LYS A 1 106 ? -0.741 2.653 15.585 1.00 96.06 106 LYS A CA 1
ATOM 843 C C . LYS A 1 106 ? -0.951 3.173 17.009 1.00 96.06 106 LYS A C 1
ATOM 845 O O . LYS A 1 106 ? -1.213 2.370 17.896 1.00 96.06 106 LYS A O 1
ATOM 850 N N . ILE A 1 107 ? -0.858 4.484 17.233 1.00 97.75 107 ILE A N 1
ATOM 851 C CA . ILE A 1 107 ? -1.088 5.111 18.544 1.00 97.75 107 ILE A CA 1
ATOM 852 C C . ILE A 1 107 ? -2.550 5.551 18.694 1.00 97.75 107 ILE A C 1
ATOM 854 O O . ILE A 1 107 ? -3.192 5.272 19.706 1.00 97.75 107 ILE A O 1
ATOM 858 N N . LEU A 1 108 ? -3.089 6.230 17.682 1.00 98.06 108 LEU A N 1
ATOM 859 C CA . LEU A 1 108 ? -4.407 6.856 17.718 1.00 98.06 108 LEU A CA 1
ATOM 860 C C . LEU A 1 108 ? -5.536 5.829 17.856 1.00 98.06 108 LEU A C 1
ATOM 862 O O . LEU A 1 108 ? -6.427 6.022 18.679 1.00 98.06 108 LEU A O 1
ATOM 866 N N . ILE A 1 109 ? -5.497 4.736 17.087 1.00 97.81 109 ILE A N 1
ATOM 867 C CA . ILE A 1 109 ? -6.554 3.713 17.090 1.00 97.81 109 ILE A CA 1
ATOM 868 C C . ILE A 1 109 ? -6.735 3.086 18.485 1.00 97.81 109 ILE A C 1
ATOM 870 O O . ILE A 1 109 ? -7.845 3.170 19.019 1.00 97.81 109 ILE A O 1
ATOM 874 N N . PRO A 1 110 ? -5.704 2.497 19.130 1.00 98.06 110 PRO A N 1
ATOM 875 C CA . PRO A 1 110 ? -5.879 1.905 20.455 1.00 98.06 110 PRO A CA 1
ATOM 876 C C . PRO A 1 110 ? -6.206 2.945 21.528 1.00 98.06 110 PRO A C 1
ATOM 878 O O . PRO A 1 110 ? -6.948 2.632 22.456 1.00 98.06 110 PRO A O 1
ATOM 881 N N . LEU A 1 111 ? -5.717 4.183 21.400 1.00 98.12 111 LEU A N 1
ATOM 882 C CA . LEU A 1 111 ? -6.067 5.267 22.318 1.00 98.12 111 LEU A CA 1
ATOM 883 C C . LEU A 1 111 ? -7.563 5.594 22.257 1.00 98.12 111 LEU A C 1
ATOM 885 O O . LEU A 1 111 ? -8.215 5.666 23.297 1.00 98.12 111 LEU A O 1
ATOM 889 N N . VAL A 1 112 ? -8.121 5.752 21.054 1.00 98.38 112 VAL A N 1
ATOM 890 C CA . VAL A 1 112 ? -9.550 6.049 20.865 1.00 98.38 112 VAL A CA 1
ATOM 891 C C . VAL A 1 112 ? -10.413 4.877 21.330 1.00 98.38 112 VAL A C 1
ATOM 893 O O . VAL A 1 112 ? -11.358 5.078 22.095 1.00 98.38 112 VAL A O 1
ATOM 896 N N . LEU A 1 113 ? -10.072 3.649 20.925 1.00 98.31 113 LEU A N 1
ATOM 897 C CA . LEU A 1 113 ? -10.796 2.446 21.347 1.00 98.31 113 LEU A CA 1
ATOM 898 C C . LEU A 1 113 ? -10.722 2.244 22.868 1.00 98.31 113 LEU A C 1
ATOM 900 O O . LEU A 1 113 ? -11.731 1.929 23.496 1.00 98.31 113 LEU A O 1
ATOM 904 N N . GLY A 1 114 ? -9.556 2.479 23.472 1.00 98.25 114 GLY A N 1
ATOM 905 C CA . GLY A 1 114 ? -9.346 2.384 24.914 1.00 98.25 114 GLY A CA 1
ATOM 906 C C . GLY A 1 114 ? -10.129 3.437 25.697 1.00 98.25 114 GLY A C 1
ATOM 907 O O . GLY A 1 114 ? -10.787 3.105 26.682 1.00 98.25 114 GLY A O 1
ATOM 908 N N . ALA A 1 115 ? -10.127 4.691 25.238 1.00 98.19 115 ALA A N 1
ATOM 909 C CA . ALA A 1 115 ? -10.913 5.762 25.846 1.00 98.19 115 ALA A CA 1
ATOM 910 C C . ALA A 1 115 ? -12.421 5.471 25.771 1.00 98.19 115 ALA A C 1
ATOM 912 O O . ALA A 1 115 ? -13.132 5.638 26.764 1.00 98.19 115 ALA A O 1
ATOM 913 N N . MET A 1 116 ? -12.899 4.973 24.626 1.00 98.38 116 MET A N 1
ATOM 914 C CA . MET A 1 116 ? -14.295 4.566 24.455 1.00 98.38 116 MET A CA 1
ATOM 915 C C . MET A 1 116 ? -14.661 3.400 25.381 1.00 98.38 116 MET A C 1
ATOM 917 O O . MET A 1 116 ? -15.683 3.448 26.066 1.00 98.38 116 MET A O 1
ATOM 921 N N . ALA A 1 117 ? -13.811 2.374 25.463 1.00 98.19 117 ALA A N 1
ATOM 922 C CA . ALA A 1 117 ? -14.022 1.247 26.365 1.00 98.19 117 ALA A CA 1
ATOM 923 C C . ALA A 1 117 ? -14.079 1.703 27.833 1.00 98.19 117 ALA A C 1
ATOM 925 O O . ALA A 1 117 ? -14.994 1.324 28.564 1.00 98.19 117 ALA A O 1
ATOM 926 N N . LEU A 1 118 ? -13.159 2.575 28.257 1.00 98.19 118 LEU A N 1
ATOM 927 C CA . LEU A 1 118 ? -13.139 3.135 29.609 1.00 98.19 118 LEU A CA 1
ATOM 928 C C . LEU A 1 118 ? -14.400 3.950 29.914 1.00 98.19 118 LEU A C 1
ATOM 930 O O . LEU A 1 118 ? -14.961 3.831 31.009 1.00 98.19 118 LEU A O 1
ATOM 934 N N . PHE A 1 119 ? -14.871 4.743 28.951 1.00 98.06 119 PHE A N 1
ATOM 935 C CA . PHE A 1 119 ? -16.105 5.512 29.076 1.00 98.06 119 PHE A CA 1
ATOM 936 C C . PHE A 1 119 ? -17.315 4.594 29.297 1.00 98.06 119 PHE A C 1
ATOM 938 O O . PHE A 1 119 ? -18.049 4.764 30.274 1.00 98.06 119 PHE A O 1
ATOM 945 N N . ILE A 1 120 ? -17.469 3.567 28.453 1.00 98.06 120 ILE A N 1
ATOM 946 C CA . ILE A 1 120 ? -18.562 2.587 28.539 1.00 98.06 120 ILE A CA 1
ATOM 947 C C . ILE A 1 120 ? -18.524 1.839 29.878 1.00 98.06 120 ILE A C 1
ATOM 949 O O . ILE A 1 120 ? -19.543 1.726 30.561 1.00 98.06 120 ILE A O 1
ATOM 953 N N . LEU A 1 121 ? -17.350 1.360 30.295 1.00 98.00 121 LEU A N 1
ATOM 954 C CA . LEU A 1 121 ? -17.189 0.631 31.555 1.00 98.00 121 LEU A CA 1
ATOM 955 C C . LEU A 1 121 ? -17.524 1.503 32.767 1.00 98.00 121 LEU A C 1
ATOM 957 O O . LEU A 1 121 ? -18.182 1.041 33.702 1.00 98.00 121 LEU A O 1
ATOM 961 N N . THR A 1 122 ? -17.121 2.773 32.738 1.00 97.50 122 THR A N 1
ATOM 962 C CA . THR A 1 122 ? -17.430 3.725 33.808 1.00 97.50 122 THR A CA 1
ATOM 963 C C . THR A 1 122 ? -18.933 4.002 33.893 1.00 97.50 122 THR A C 1
ATOM 965 O O . THR A 1 122 ? -19.484 4.037 34.996 1.00 97.50 122 THR A O 1
ATOM 968 N N . ASP A 1 123 ? -19.624 4.153 32.761 1.00 96.81 123 ASP A N 1
ATOM 969 C CA . ASP A 1 123 ? -21.079 4.345 32.740 1.00 96.81 123 ASP A CA 1
ATOM 970 C C . ASP A 1 123 ? -21.835 3.120 33.282 1.00 96.81 123 ASP A C 1
ATOM 972 O O . ASP A 1 123 ? -22.657 3.239 34.201 1.00 96.81 123 ASP A O 1
ATOM 976 N N . ILE A 1 124 ? -21.472 1.921 32.810 1.00 96.94 124 ILE A N 1
ATOM 977 C CA . ILE A 1 124 ? -22.032 0.652 33.295 1.00 96.94 124 ILE A CA 1
ATOM 978 C C . ILE A 1 124 ? -21.814 0.519 34.806 1.00 96.94 124 ILE A C 1
ATOM 980 O O . ILE A 1 124 ? -22.758 0.227 35.550 1.00 96.94 124 ILE A O 1
ATOM 984 N N . TYR A 1 125 ? -20.598 0.790 35.286 1.00 96.94 125 TYR A N 1
ATOM 985 C CA . TYR A 1 125 ? -20.269 0.746 36.708 1.00 96.94 125 TYR A CA 1
ATOM 986 C C . TYR A 1 125 ? -21.144 1.700 37.532 1.00 96.94 125 TYR A C 1
ATOM 988 O O . TYR A 1 125 ? -21.725 1.297 38.547 1.00 96.94 125 TYR A O 1
ATOM 996 N N . ARG A 1 126 ? -21.315 2.953 37.084 1.00 94.94 126 ARG A N 1
ATOM 997 C CA . ARG A 1 126 ? -22.180 3.934 37.763 1.00 94.94 126 ARG A CA 1
ATOM 998 C C . ARG A 1 126 ? -23.633 3.469 37.802 1.00 94.94 126 ARG A C 1
ATOM 1000 O O . ARG A 1 126 ? -24.280 3.604 38.845 1.00 94.94 126 ARG A O 1
ATOM 1007 N N . LYS A 1 127 ? -24.147 2.897 36.710 1.00 93.38 127 LYS A N 1
ATOM 1008 C CA . LYS A 1 127 ? -25.526 2.394 36.623 1.00 93.38 127 LYS A CA 1
ATOM 1009 C C . LYS A 1 127 ? -25.766 1.216 37.570 1.00 93.38 127 LYS A C 1
ATOM 1011 O O . LYS A 1 127 ? -26.757 1.212 38.304 1.00 93.38 127 LYS A O 1
ATOM 1016 N N . VAL A 1 128 ? -24.837 0.259 37.623 1.00 94.44 128 VAL A N 1
ATOM 1017 C CA . VAL A 1 128 ? -24.911 -0.899 38.530 1.00 94.44 128 VAL A CA 1
ATOM 1018 C C . VAL A 1 128 ? -24.784 -0.467 39.993 1.00 94.44 128 VAL A C 1
ATOM 1020 O O . VAL A 1 128 ? -25.587 -0.891 40.824 1.00 94.44 128 VAL A O 1
ATOM 1023 N N . SER A 1 129 ? -23.837 0.418 40.314 1.00 91.00 129 SER A N 1
ATOM 1024 C CA . SER A 1 129 ? -23.634 0.928 41.677 1.00 91.00 129 SER A CA 1
ATOM 1025 C C . SER A 1 129 ? -24.859 1.695 42.197 1.00 91.00 129 SER A C 1
ATOM 1027 O O . SER A 1 129 ? -25.307 1.464 43.322 1.00 91.00 129 SER A O 1
ATOM 1029 N N . ARG A 1 130 ? -25.487 2.534 41.357 1.00 87.44 130 ARG A N 1
ATOM 1030 C CA . ARG A 1 130 ? -26.746 3.226 41.693 1.00 87.44 130 ARG A CA 1
ATOM 1031 C C . ARG A 1 130 ? -27.904 2.255 41.926 1.00 87.44 130 ARG A C 1
ATOM 1033 O O . ARG A 1 130 ? -28.627 2.422 42.905 1.00 87.44 130 ARG A O 1
ATOM 1040 N N . LYS A 1 131 ? -28.070 1.232 41.076 1.00 83.19 131 LYS A N 1
ATOM 1041 C CA . LYS A 1 131 ? -29.123 0.213 41.249 1.00 83.19 131 LYS A CA 1
ATOM 1042 C C . LYS A 1 131 ? -28.920 -0.593 42.538 1.00 83.19 131 LYS A C 1
ATOM 1044 O O . LYS A 1 131 ? -29.879 -0.804 43.272 1.00 83.19 131 LYS A O 1
ATOM 1049 N N . ARG A 1 132 ? -27.675 -0.971 42.857 1.00 82.38 132 ARG A N 1
ATOM 1050 C CA . ARG A 1 132 ? -27.331 -1.643 44.124 1.00 82.38 132 ARG A CA 1
ATOM 1051 C C . ARG A 1 132 ? -27.629 -0.766 45.343 1.00 82.38 132 ARG A C 1
ATOM 1053 O O . ARG A 1 132 ? -28.249 -1.253 46.279 1.00 82.38 132 ARG A O 1
ATOM 1060 N N . LYS A 1 133 ? -27.270 0.525 45.314 1.00 79.81 133 LYS A N 1
ATOM 1061 C CA . LYS A 1 133 ? -27.608 1.470 46.396 1.00 79.81 133 LYS A CA 1
ATOM 1062 C C . LYS A 1 133 ? -29.119 1.678 46.552 1.00 79.81 133 LYS A C 1
ATOM 1064 O O . LYS A 1 133 ? -29.596 1.682 47.678 1.00 79.81 133 LYS A O 1
ATOM 1069 N N . LYS A 1 134 ? -29.880 1.798 45.455 1.00 76.00 134 LYS A N 1
ATOM 1070 C CA . LYS A 1 134 ? -31.349 1.932 45.504 1.00 76.00 134 LYS A CA 1
ATOM 1071 C C . LYS A 1 134 ? -32.017 0.692 46.110 1.00 76.00 134 LYS A C 1
ATOM 1073 O O . LYS A 1 134 ? -32.878 0.837 46.964 1.00 76.00 134 LYS A O 1
ATOM 1078 N N . ASN A 1 135 ? -31.586 -0.510 45.725 1.00 67.00 135 ASN A N 1
ATOM 1079 C CA . ASN A 1 135 ? -32.122 -1.753 46.290 1.00 67.00 135 ASN A CA 1
ATOM 1080 C C . ASN A 1 135 ? -31.711 -1.963 47.759 1.00 67.00 135 ASN A C 1
ATOM 1082 O O . ASN A 1 135 ? -32.491 -2.515 48.522 1.00 67.00 135 ASN A O 1
ATOM 1086 N N . GLY A 1 136 ? -30.523 -1.498 48.164 1.00 61.66 136 GLY A N 1
ATOM 1087 C CA . GLY A 1 136 ? -30.095 -1.510 49.567 1.00 61.66 136 GLY A CA 1
ATOM 1088 C C . GLY A 1 136 ? -30.858 -0.518 50.455 1.00 61.66 136 GLY A C 1
ATOM 1089 O O . GLY A 1 136 ? -31.139 -0.839 51.601 1.00 61.66 136 GLY A O 1
ATOM 1090 N N . ASN A 1 137 ? -31.246 0.650 49.925 1.00 57.44 137 ASN A N 1
ATOM 1091 C CA . ASN A 1 137 ? -32.060 1.634 50.655 1.00 57.44 137 ASN A CA 1
ATOM 1092 C C . ASN A 1 137 ? -33.559 1.279 50.682 1.00 57.44 137 ASN A C 1
ATOM 1094 O O . ASN A 1 137 ? -34.225 1.547 51.673 1.00 57.44 137 ASN A O 1
ATOM 1098 N N . ASN A 1 138 ? -34.092 0.657 49.623 1.00 52.16 138 ASN A N 1
ATOM 1099 C CA . ASN A 1 138 ? -35.493 0.212 49.576 1.00 52.16 138 ASN A CA 1
ATOM 1100 C C . ASN A 1 138 ? -35.754 -1.092 50.352 1.00 52.16 138 ASN A C 1
ATOM 1102 O O . ASN A 1 138 ? -36.909 -1.461 50.515 1.00 52.16 138 ASN A O 1
ATOM 1106 N N . GLY A 1 139 ? -34.720 -1.781 50.847 1.00 43.91 139 GLY A N 1
ATOM 1107 C CA . GLY A 1 139 ? -34.875 -2.924 51.756 1.00 43.91 139 GLY A CA 1
ATOM 1108 C C . GLY A 1 139 ? -35.196 -2.539 53.208 1.00 43.91 139 GLY A C 1
ATOM 1109 O O . GLY A 1 139 ? -35.273 -3.425 54.052 1.00 43.91 139 GLY A O 1
ATOM 1110 N N . GLY A 1 140 ? -35.333 -1.241 53.513 1.00 44.69 140 GLY A N 1
ATOM 1111 C CA . GLY A 1 140 ? -35.590 -0.723 54.863 1.00 44.69 140 GLY A CA 1
ATOM 1112 C C . GLY A 1 140 ? -36.872 0.098 55.026 1.00 44.69 140 GLY A C 1
ATOM 1113 O O . GLY A 1 140 ? -37.110 0.598 56.119 1.00 44.69 140 GLY A O 1
ATOM 1114 N N . ILE A 1 141 ? -37.689 0.261 53.981 1.00 51.44 141 ILE A N 1
ATOM 1115 C CA . ILE A 1 141 ? -38.993 0.929 54.089 1.00 51.44 141 ILE A CA 1
ATOM 1116 C C . ILE A 1 141 ? -39.997 0.123 53.264 1.00 51.44 141 ILE A C 1
ATOM 1118 O O . ILE A 1 141 ? -40.276 0.430 52.107 1.00 51.44 141 ILE A O 1
ATOM 1122 N N . GLU A 1 142 ? -40.500 -0.954 53.865 1.00 49.03 142 GLU A N 1
ATOM 1123 C CA . GLU A 1 142 ? -41.825 -1.464 53.528 1.00 49.03 142 GLU A CA 1
ATOM 1124 C C . GLU A 1 142 ? -42.807 -0.397 54.015 1.00 49.03 142 GLU A C 1
ATOM 1126 O O . GLU A 1 142 ? -43.014 -0.206 55.214 1.00 49.03 142 GLU A O 1
ATOM 1131 N N . GLU A 1 143 ? -43.271 0.419 53.074 1.00 48.34 143 GLU A N 1
ATOM 1132 C CA . GLU A 1 143 ? -44.197 1.510 53.322 1.00 48.34 143 GLU A CA 1
ATOM 1133 C C . GLU A 1 143 ? -45.500 0.917 53.859 1.00 48.34 143 GLU A C 1
ATOM 1135 O O . GLU A 1 143 ? -46.252 0.255 53.144 1.00 48.34 143 GLU A O 1
ATOM 1140 N N . LEU A 1 144 ? -45.717 1.116 55.159 1.00 53.62 144 LEU A N 1
ATOM 1141 C CA . LEU A 1 144 ? -46.951 0.817 55.861 1.00 53.62 144 LEU A CA 1
ATOM 1142 C C . LEU A 1 144 ? -48.072 1.603 55.169 1.00 53.62 144 LEU A C 1
ATOM 1144 O O . LEU A 1 144 ? -48.245 2.799 55.406 1.00 53.62 144 LEU A O 1
ATOM 1148 N N . GLN A 1 145 ? -48.803 0.950 54.269 1.00 47.81 145 GLN A N 1
ATOM 1149 C CA . GLN A 1 145 ? -49.981 1.537 53.652 1.00 47.81 145 GLN A CA 1
ATOM 1150 C C . GLN A 1 145 ? -50.975 1.871 54.776 1.00 47.81 145 GLN A C 1
ATOM 1152 O O . GLN A 1 145 ? -51.348 0.965 55.529 1.00 47.81 145 GLN A O 1
ATOM 1157 N N . PRO A 1 146 ? -51.378 3.143 54.962 1.00 54.66 146 PRO A N 1
ATOM 1158 C CA . PRO A 1 146 ? -52.340 3.472 55.999 1.00 54.66 146 PRO A CA 1
ATOM 1159 C C . PRO A 1 146 ? -53.653 2.731 55.702 1.00 54.66 146 PRO A C 1
ATOM 1161 O O . PRO A 1 146 ? -54.045 2.644 54.532 1.00 54.66 146 PRO A O 1
ATOM 1164 N N . PRO A 1 147 ? -54.325 2.172 56.726 1.00 58.75 147 PRO A N 1
ATOM 1165 C CA . PRO A 1 147 ? -55.575 1.459 56.522 1.00 58.75 147 PRO A CA 1
ATOM 1166 C C . PRO A 1 147 ? -56.585 2.399 55.861 1.00 58.75 147 PRO A C 1
ATOM 1168 O O . PRO A 1 147 ? -56.792 3.529 56.306 1.00 58.75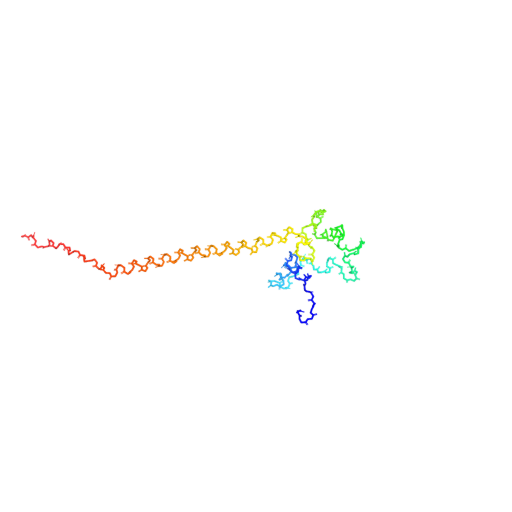 147 PRO A O 1
ATOM 1171 N N . THR A 1 148 ? -57.198 1.938 54.772 1.00 62.00 148 THR A N 1
ATOM 1172 C CA . THR A 1 148 ? -58.335 2.621 54.155 1.00 62.00 148 THR A CA 1
ATOM 1173 C C . THR A 1 148 ? -59.456 2.720 55.190 1.00 62.00 148 THR A C 1
ATOM 1175 O O . THR A 1 148 ? -59.777 1.693 55.794 1.00 62.00 148 THR A O 1
ATOM 1178 N N . PRO A 1 149 ? -60.064 3.896 55.417 1.00 56.56 149 PRO A N 1
ATOM 1179 C CA . PRO A 1 149 ? -61.175 3.991 56.349 1.00 56.56 149 PRO A CA 1
ATOM 1180 C C . PRO A 1 149 ? -62.371 3.206 55.795 1.00 56.56 149 PRO A C 1
ATOM 1182 O O . PRO A 1 149 ? -62.831 3.465 54.682 1.00 56.56 149 PRO A O 1
ATOM 1185 N N . ASP A 1 150 ? -62.843 2.229 56.566 1.00 63.97 150 ASP A N 1
ATOM 1186 C CA . ASP A 1 150 ? -64.089 1.510 56.313 1.00 63.97 150 ASP A CA 1
ATOM 1187 C C . ASP A 1 150 ? -65.261 2.378 56.786 1.00 63.97 150 ASP A C 1
ATOM 1189 O O . ASP A 1 150 ? -65.451 2.593 57.982 1.00 63.97 150 ASP A O 1
ATOM 1193 N N . PHE A 1 151 ? -66.021 2.911 55.832 1.00 63.66 151 PHE A N 1
ATOM 1194 C CA . PHE A 1 151 ? -67.203 3.742 56.077 1.00 63.66 151 PHE A CA 1
ATOM 1195 C C . PHE A 1 151 ? -68.520 2.943 56.020 1.00 63.66 151 PHE A C 1
ATOM 1197 O O . PHE A 1 151 ? -69.581 3.525 55.810 1.00 63.66 151 PHE A O 1
ATOM 1204 N N . SER A 1 152 ? -68.496 1.616 56.186 1.00 61.06 152 SER A N 1
ATOM 1205 C CA . SER A 1 152 ? -69.695 0.777 56.013 1.00 61.06 152 SER A CA 1
ATOM 1206 C C . SER A 1 152 ? -70.611 0.632 57.240 1.00 61.06 152 SER A C 1
ATOM 1208 O O . SER A 1 152 ? -71.583 -0.117 57.160 1.00 61.06 152 SER A O 1
ATOM 1210 N N . GLN A 1 153 ? -70.369 1.333 58.358 1.00 62.16 153 GLN A N 1
ATOM 1211 C CA . GLN A 1 153 ? -71.148 1.122 59.598 1.00 62.16 153 GLN A CA 1
ATOM 1212 C C . GLN A 1 153 ? -71.919 2.328 60.158 1.00 62.16 153 GLN A C 1
ATOM 1214 O O . GLN A 1 153 ? -72.536 2.199 61.211 1.00 62.16 153 GLN A O 1
ATOM 1219 N N . ASP A 1 154 ? -72.009 3.441 59.428 1.00 56.38 154 ASP A N 1
ATOM 1220 C CA . ASP A 1 154 ? -72.828 4.592 59.835 1.00 56.38 154 ASP A CA 1
ATOM 1221 C C . ASP A 1 154 ? -74.019 4.819 58.887 1.00 56.38 154 ASP A C 1
ATOM 1223 O O . ASP A 1 154 ? -74.093 5.808 58.161 1.00 56.38 154 ASP A O 1
ATOM 1227 N N . SER A 1 155 ? -75.004 3.920 58.910 1.00 55.91 155 SER A N 1
ATOM 1228 C CA . SER A 1 155 ? -76.372 4.276 58.509 1.00 55.91 155 SER A CA 1
ATOM 1229 C C . SER A 1 155 ? -77.397 3.434 59.263 1.00 55.91 155 SER A C 1
ATOM 1231 O O . SER A 1 155 ? -77.446 2.214 59.107 1.00 55.91 155 SER A O 1
ATOM 1233 N N . LYS A 1 156 ? -78.178 4.133 60.091 1.00 51.47 156 LYS A N 1
ATOM 1234 C CA . LYS A 1 156 ? -79.431 3.687 60.710 1.00 51.47 156 LYS A CA 1
ATOM 1235 C C . LYS A 1 156 ? -80.399 3.050 59.719 1.00 51.47 156 LYS A C 1
ATOM 1237 O O . LYS A 1 156 ? -80.427 3.515 58.558 1.00 51.47 156 LYS A O 1
#

Sequence (156 aa):
MDKYGLSTQVMETYIADFHGTTVTLFEKVDPDQQTNMPVCFDCHGVHDIRRADDPEKGLQVKENLLSTCQRCHPDATSNFPDSWLSHYIPSPEHAPLVYYVGLVYKILIPLVLGAMALFILTDIYRKVSRKRKKNGNNGGIEELQPPTPDFSQDSK